Protein AF-A0AA43HUQ0-F1 (afdb_monomer_lite)

Radius of gyration: 43.75 Å; chains: 1; bounding box: 98×31×136 Å

Secondary structure (DSSP, 8-state):
---TTHHHHHHHHHHHHHHHHHHHHHHHHHHHHHHHHHHHHHHHHHHHHHHHHHHHHHHHHHHHHHHHHHHHHHTTTTSTTHHHHHHHHHHHHHHHHHHHHTS-HHHHHHHHHHHHHHHHHHHHHHHHHHHHHHHHHHHHHHHHHHHHHHHHHHHHHHTT-----

Structure (mmCIF, N/CA/C/O backbone):
data_AF-A0AA43HUQ0-F1
#
_entry.id   AF-A0AA43HUQ0-F1
#
loop_
_atom_site.group_PDB
_atom_site.id
_atom_site.type_symbol
_atom_site.label_atom_id
_atom_site.label_alt_id
_atom_site.label_comp_id
_atom_site.label_asym_id
_atom_site.label_entity_id
_atom_site.label_seq_id
_atom_site.pdbx_PDB_ins_code
_atom_site.Cartn_x
_atom_site.Cartn_y
_atom_site.Cartn_z
_atom_site.occupancy
_atom_site.B_iso_or_equiv
_atom_site.auth_seq_id
_atom_site.auth_comp_id
_atom_site.auth_asym_id
_atom_site.auth_atom_id
_atom_site.pdbx_PDB_model_num
ATOM 1 N N . MET A 1 1 ? 55.412 10.061 -69.210 1.00 48.09 1 MET A N 1
ATOM 2 C CA . MET A 1 1 ? 55.233 8.646 -69.610 1.00 48.09 1 MET A CA 1
ATOM 3 C C . MET A 1 1 ? 54.143 8.034 -68.733 1.00 48.09 1 MET A C 1
ATOM 5 O O . MET A 1 1 ? 54.270 8.122 -67.521 1.00 48.09 1 MET A O 1
ATOM 9 N N . ARG A 1 2 ? 53.044 7.499 -69.293 1.00 51.91 2 ARG A N 1
ATOM 10 C CA . ARG A 1 2 ? 52.015 6.789 -68.500 1.00 51.91 2 ARG A CA 1
ATOM 11 C C . ARG A 1 2 ? 52.377 5.306 -68.422 1.00 51.91 2 ARG A C 1
ATOM 13 O O . ARG A 1 2 ? 52.736 4.717 -69.437 1.00 51.91 2 ARG A O 1
ATOM 20 N N . ALA A 1 3 ? 52.294 4.721 -67.230 1.00 64.31 3 ALA A N 1
ATOM 21 C CA . ALA A 1 3 ? 52.594 3.309 -67.015 1.00 64.31 3 ALA A CA 1
ATOM 22 C C . ALA A 1 3 ? 51.678 2.418 -67.873 1.00 64.31 3 ALA A C 1
ATOM 24 O O . ALA A 1 3 ? 50.465 2.634 -67.931 1.00 64.31 3 ALA A O 1
ATOM 25 N N . LYS A 1 4 ? 52.254 1.391 -68.512 1.00 64.81 4 LYS A N 1
ATOM 26 C CA . LYS A 1 4 ? 51.551 0.469 -69.425 1.00 64.81 4 LYS A CA 1
ATOM 27 C C . LYS A 1 4 ? 50.370 -0.248 -68.752 1.00 64.81 4 LYS A C 1
ATOM 29 O O . LYS A 1 4 ? 49.426 -0.628 -69.433 1.00 64.81 4 LYS A O 1
ATOM 34 N N . ASN A 1 5 ? 50.397 -0.347 -67.418 1.00 71.12 5 ASN A N 1
ATOM 35 C CA . ASN A 1 5 ? 49.377 -1.016 -66.616 1.00 71.12 5 ASN A CA 1
ATOM 36 C C . ASN A 1 5 ? 48.390 -0.079 -65.889 1.00 71.12 5 ASN A C 1
ATOM 38 O O . ASN A 1 5 ? 47.710 -0.483 -64.947 1.00 71.12 5 ASN A O 1
ATOM 42 N N . HIS A 1 6 ? 48.282 1.191 -66.310 1.00 75.06 6 HIS A N 1
ATOM 43 C CA . HIS A 1 6 ? 47.430 2.165 -65.614 1.00 75.06 6 HIS A CA 1
ATOM 44 C C . HIS A 1 6 ? 45.953 1.741 -65.554 1.00 75.06 6 HIS A C 1
ATOM 46 O O . HIS A 1 6 ? 45.262 2.117 -64.613 1.00 75.06 6 HIS A O 1
ATOM 52 N N . LYS A 1 7 ? 45.454 0.998 -66.558 1.00 72.81 7 LYS A N 1
ATOM 53 C CA . LYS A 1 7 ? 44.040 0.597 -66.652 1.00 72.81 7 LYS A CA 1
ATOM 54 C C . LYS A 1 7 ? 43.667 -0.425 -65.578 1.00 72.81 7 LYS A C 1
ATOM 56 O O . LYS A 1 7 ? 42.606 -0.300 -64.965 1.00 72.81 7 LYS A O 1
ATOM 61 N N . GLU A 1 8 ? 44.544 -1.394 -65.319 1.00 77.31 8 GLU A N 1
ATOM 62 C CA . GLU A 1 8 ? 44.353 -2.392 -64.261 1.00 77.31 8 GLU A CA 1
ATOM 63 C C . GLU A 1 8 ? 44.413 -1.748 -62.878 1.00 77.31 8 GLU A C 1
ATOM 65 O O . GLU A 1 8 ? 43.538 -1.993 -62.048 1.00 77.31 8 GLU A O 1
ATOM 70 N N . ILE A 1 9 ? 45.367 -0.833 -62.675 1.00 79.25 9 ILE A N 1
ATOM 71 C CA . ILE A 1 9 ? 45.512 -0.070 -61.431 1.00 79.25 9 ILE A CA 1
ATOM 72 C C . ILE A 1 9 ? 44.247 0.759 -61.159 1.00 79.25 9 ILE A C 1
ATOM 74 O O . ILE A 1 9 ? 43.661 0.657 -60.083 1.00 79.25 9 ILE A O 1
ATOM 78 N N . THR A 1 10 ? 43.746 1.513 -62.146 1.00 77.06 10 THR A N 1
ATOM 79 C CA . THR A 1 10 ? 42.509 2.300 -61.982 1.00 77.06 10 THR A CA 1
ATOM 80 C C . THR A 1 10 ? 41.276 1.435 -61.717 1.00 77.06 10 THR A C 1
ATOM 82 O O . THR A 1 10 ? 40.401 1.840 -60.955 1.00 77.06 10 THR A O 1
ATOM 85 N N . LYS A 1 11 ? 41.208 0.226 -62.293 1.00 83.31 11 LYS A N 1
ATOM 86 C CA . LYS A 1 11 ? 40.114 -0.729 -62.053 1.00 83.31 11 LYS A CA 1
ATOM 87 C C . LYS A 1 11 ? 40.180 -1.320 -60.640 1.00 83.31 11 LYS A C 1
ATOM 89 O O . LYS A 1 11 ? 39.138 -1.508 -60.016 1.00 83.31 11 LYS A O 1
ATOM 94 N N . GLY A 1 12 ? 41.385 -1.580 -60.130 1.00 85.19 12 GLY A N 1
ATOM 95 C CA . GLY A 1 12 ? 41.623 -2.003 -58.748 1.00 85.19 12 GLY A CA 1
ATOM 96 C C . GLY A 1 12 ? 41.196 -0.940 -57.735 1.00 85.19 12 GLY A C 1
ATOM 97 O O . GLY A 1 12 ? 40.422 -1.244 -56.830 1.00 85.19 12 GLY A O 1
ATOM 98 N N . TYR A 1 13 ? 41.600 0.319 -57.944 1.00 85.62 13 TYR A N 1
ATOM 99 C CA . TYR A 1 13 ? 41.171 1.441 -57.100 1.00 85.62 13 TYR A CA 1
ATOM 100 C C . TYR A 1 13 ? 39.653 1.652 -57.119 1.00 85.62 13 TYR A C 1
ATOM 102 O O . TYR A 1 13 ? 39.069 1.912 -56.071 1.00 85.62 13 TYR A O 1
ATOM 110 N N . TRP A 1 14 ? 38.994 1.479 -58.269 1.00 84.44 14 TRP A N 1
ATOM 111 C CA . TRP A 1 14 ? 37.531 1.563 -58.359 1.00 84.44 14 TRP A CA 1
ATOM 112 C C . TRP A 1 14 ? 36.821 0.467 -57.559 1.00 84.44 14 TRP A C 1
ATOM 114 O O . TRP A 1 14 ? 35.864 0.753 -56.843 1.00 84.44 14 TRP A O 1
ATOM 124 N N . LYS A 1 15 ? 37.308 -0.778 -57.631 1.00 87.31 15 LYS A N 1
ATOM 125 C CA . LYS A 1 15 ? 36.772 -1.880 -56.818 1.00 87.31 15 LYS A CA 1
ATOM 126 C C . LYS A 1 15 ? 36.990 -1.634 -55.326 1.00 87.31 15 LYS A C 1
ATOM 128 O O . LYS A 1 15 ? 36.054 -1.777 -54.550 1.00 87.31 15 LYS A O 1
ATOM 133 N N . PHE A 1 16 ? 38.198 -1.226 -54.936 1.00 89.56 16 PHE A N 1
ATOM 134 C CA . PHE A 1 16 ? 38.529 -0.913 -53.545 1.00 89.56 16 PHE A CA 1
ATOM 135 C C . PHE A 1 16 ? 37.670 0.232 -52.992 1.00 89.56 16 PHE A C 1
ATOM 137 O O . PHE A 1 16 ? 37.095 0.098 -51.916 1.00 89.56 16 PHE A O 1
ATOM 144 N N . SER A 1 17 ? 37.510 1.314 -53.759 1.00 91.69 17 SER A N 1
ATOM 145 C CA . SER A 1 17 ? 36.638 2.439 -53.405 1.00 91.69 17 SER A CA 1
ATOM 146 C C . SER A 1 17 ? 35.181 1.995 -53.231 1.00 91.69 17 SER A C 1
ATOM 148 O O . SER A 1 17 ? 34.544 2.342 -52.240 1.00 91.69 17 SER A O 1
ATOM 150 N N . GLY A 1 18 ? 34.675 1.138 -54.127 1.00 92.19 18 GLY A N 1
ATOM 151 C CA . GLY A 1 18 ? 33.335 0.556 -54.005 1.00 92.19 18 GLY A CA 1
ATOM 152 C C . GLY A 1 18 ? 33.144 -0.266 -52.725 1.00 92.19 18 GLY A C 1
ATOM 153 O O . GLY A 1 18 ? 32.148 -0.083 -52.027 1.00 92.19 18 GLY A O 1
ATOM 154 N N . TYR A 1 19 ? 34.112 -1.120 -52.372 1.00 93.19 19 TYR A N 1
ATOM 155 C CA . TYR A 1 19 ? 34.067 -1.881 -51.116 1.00 93.19 19 TYR A CA 1
ATOM 156 C C . TYR A 1 19 ? 34.154 -0.979 -49.880 1.00 93.19 19 TYR A C 1
ATOM 158 O O . TYR A 1 19 ? 33.467 -1.238 -48.893 1.00 93.19 19 TYR A O 1
ATOM 166 N N . LEU A 1 20 ? 34.950 0.092 -49.932 1.00 92.75 20 LEU A N 1
ATOM 167 C CA . LEU A 1 20 ? 35.087 1.044 -48.828 1.00 92.75 20 LEU A CA 1
ATOM 168 C C . LEU A 1 20 ? 33.776 1.810 -48.599 1.00 92.75 20 LEU A C 1
ATOM 170 O O . LEU A 1 20 ? 33.308 1.887 -47.466 1.00 92.75 20 LEU A O 1
ATOM 174 N N . ILE A 1 21 ? 33.132 2.285 -49.669 1.00 93.81 21 ILE A N 1
ATOM 175 C CA . ILE A 1 21 ? 31.818 2.943 -49.597 1.00 93.81 21 ILE A CA 1
ATOM 176 C C . ILE A 1 21 ? 30.758 1.980 -49.050 1.00 93.81 21 ILE A C 1
ATOM 178 O O . ILE A 1 21 ? 30.006 2.352 -48.152 1.00 93.81 21 ILE A O 1
ATOM 182 N N . ALA A 1 22 ? 30.721 0.738 -49.540 1.00 93.44 22 ALA A N 1
ATOM 183 C CA . ALA A 1 22 ? 29.780 -0.270 -49.054 1.00 93.44 22 ALA A CA 1
ATOM 184 C C . ALA A 1 22 ? 29.986 -0.582 -47.561 1.00 93.44 22 ALA A C 1
ATOM 186 O O . ALA A 1 22 ? 29.012 -0.700 -46.821 1.00 93.44 22 ALA A O 1
ATOM 187 N N . CYS A 1 23 ? 31.240 -0.657 -47.106 1.00 94.06 23 CYS A N 1
ATOM 188 C CA . CYS A 1 23 ? 31.582 -0.880 -45.702 1.00 94.06 23 CYS A CA 1
ATOM 189 C C . CYS A 1 23 ? 31.121 0.283 -44.810 1.00 94.06 23 CYS A C 1
ATOM 191 O O . CYS A 1 23 ? 30.471 0.059 -43.789 1.00 94.06 23 CYS A O 1
ATOM 193 N N . VAL A 1 24 ? 31.377 1.529 -45.226 1.00 95.56 24 VAL A N 1
ATOM 194 C CA . VAL A 1 24 ? 30.916 2.724 -44.499 1.00 95.56 24 VAL A CA 1
ATOM 195 C C . VAL A 1 24 ? 29.390 2.760 -44.430 1.00 95.56 24 VAL A C 1
ATOM 197 O O . VAL A 1 24 ? 28.828 2.990 -43.361 1.00 95.56 24 VAL A O 1
ATOM 200 N N . PHE A 1 25 ? 28.708 2.478 -45.541 1.00 95.88 25 PHE A N 1
ATOM 201 C CA . PHE A 1 25 ? 27.248 2.481 -45.586 1.00 95.88 25 PHE A CA 1
ATOM 202 C C . PHE A 1 25 ? 26.644 1.391 -44.691 1.00 95.88 25 PHE A C 1
ATOM 204 O O . PHE A 1 25 ? 25.696 1.654 -43.954 1.00 95.88 25 PHE A O 1
ATOM 211 N N . ALA A 1 26 ? 27.231 0.190 -44.689 1.00 95.31 26 ALA A N 1
ATOM 212 C CA . ALA A 1 26 ? 26.832 -0.887 -43.790 1.00 95.31 26 ALA A CA 1
ATOM 213 C C . ALA A 1 26 ? 27.031 -0.502 -42.314 1.00 95.31 26 ALA A C 1
ATOM 215 O O . ALA A 1 26 ? 26.130 -0.716 -41.505 1.00 95.31 26 ALA A O 1
ATOM 216 N N . GLY A 1 27 ? 28.161 0.124 -41.968 1.00 96.00 27 GLY A N 1
ATOM 217 C CA . GLY A 1 27 ? 28.425 0.606 -40.610 1.00 96.00 27 GLY A CA 1
ATOM 218 C C . GLY A 1 27 ? 27.403 1.645 -40.138 1.00 96.00 27 GLY A C 1
ATOM 219 O O . GLY A 1 27 ? 26.858 1.519 -39.041 1.00 96.00 27 GLY A O 1
ATOM 220 N N . VAL A 1 28 ? 27.081 2.627 -40.987 1.00 96.31 28 VAL A N 1
ATOM 221 C CA . VAL A 1 28 ? 26.065 3.651 -40.683 1.00 96.31 28 VAL A CA 1
ATOM 222 C C . VAL A 1 28 ? 24.676 3.030 -40.535 1.00 96.31 28 VAL A C 1
ATOM 224 O O . VAL A 1 28 ? 23.959 3.384 -39.603 1.00 96.31 28 VAL A O 1
ATOM 227 N N . LEU A 1 29 ? 24.303 2.078 -41.397 1.00 95.69 29 LEU A N 1
ATOM 228 C CA . LEU A 1 29 ? 23.019 1.375 -41.297 1.00 95.69 29 LEU A CA 1
ATOM 229 C C . LEU A 1 29 ? 22.899 0.571 -40.000 1.00 95.69 29 LEU A C 1
ATOM 231 O O . LEU A 1 29 ? 21.868 0.649 -39.336 1.00 95.69 29 LEU A O 1
ATOM 235 N N . ILE A 1 30 ? 23.941 -0.171 -39.616 1.00 95.50 30 ILE A N 1
ATOM 236 C CA . ILE A 1 30 ? 23.945 -0.947 -38.367 1.00 95.50 30 ILE A CA 1
ATOM 237 C C . ILE A 1 30 ? 23.807 -0.011 -37.164 1.00 95.50 30 ILE A C 1
ATOM 239 O O . ILE A 1 30 ? 22.970 -0.254 -36.295 1.00 95.50 30 ILE A O 1
ATOM 243 N N . TYR A 1 31 ? 24.576 1.081 -37.135 1.00 96.00 31 TYR A N 1
ATOM 244 C CA . TYR A 1 31 ? 24.495 2.070 -36.061 1.00 96.00 31 TYR A CA 1
ATOM 245 C C . TYR A 1 31 ? 23.115 2.737 -35.996 1.00 96.00 31 TYR A C 1
ATOM 247 O O . TYR A 1 31 ? 22.534 2.867 -34.921 1.00 96.00 31 TYR A O 1
ATOM 255 N N . PHE A 1 32 ? 22.547 3.102 -37.145 1.00 95.56 32 PHE A N 1
ATOM 256 C CA . PHE A 1 32 ? 21.209 3.680 -37.224 1.00 95.56 32 PHE A CA 1
ATOM 257 C C . PHE A 1 32 ? 20.133 2.716 -36.704 1.00 95.56 32 PHE A C 1
ATOM 259 O O . PHE A 1 32 ? 19.287 3.108 -35.898 1.00 95.56 32 PHE A O 1
ATOM 266 N N . CYS A 1 33 ? 20.186 1.447 -37.117 1.00 94.38 33 CYS A N 1
ATOM 267 C CA . CYS A 1 33 ? 19.288 0.410 -36.614 1.00 94.38 33 CYS A CA 1
ATOM 268 C C . CYS A 1 33 ? 19.430 0.231 -35.098 1.00 94.38 33 CYS A C 1
ATOM 270 O O . CYS A 1 33 ? 18.418 0.145 -34.407 1.00 94.38 33 CYS A O 1
ATOM 272 N N . TYR A 1 34 ? 20.660 0.234 -34.576 1.00 96.12 34 TYR A N 1
ATOM 273 C CA . TYR A 1 34 ? 20.920 0.140 -33.140 1.00 96.12 34 TYR A CA 1
ATOM 274 C C . TYR A 1 34 ? 20.290 1.302 -32.362 1.00 96.12 34 TYR A C 1
ATOM 276 O O . TYR A 1 34 ? 19.542 1.061 -31.418 1.00 96.12 34 TYR A O 1
ATOM 284 N N . ILE A 1 35 ? 20.523 2.552 -32.784 1.00 94.81 35 ILE A N 1
ATOM 285 C CA . ILE A 1 35 ? 19.954 3.734 -32.115 1.00 94.81 35 ILE A CA 1
ATOM 286 C C . ILE A 1 35 ? 18.425 3.704 -32.151 1.00 94.81 35 ILE A C 1
ATOM 288 O O . ILE A 1 35 ? 17.778 3.963 -31.138 1.00 94.81 35 ILE A O 1
ATOM 292 N N . ARG A 1 36 ? 17.831 3.336 -33.292 1.00 94.50 36 ARG A N 1
ATOM 293 C CA . ARG A 1 36 ? 16.372 3.246 -33.411 1.00 94.50 36 ARG A CA 1
ATOM 294 C C . ARG A 1 36 ? 15.786 2.198 -32.463 1.00 94.50 36 ARG A C 1
ATOM 296 O O . ARG A 1 36 ? 14.798 2.487 -31.795 1.00 94.50 36 ARG A O 1
ATOM 303 N N . THR A 1 37 ? 16.376 1.006 -32.409 1.00 94.25 37 THR A N 1
ATOM 304 C CA . THR A 1 37 ? 15.931 -0.061 -31.500 1.00 94.25 37 THR A CA 1
ATOM 305 C C . THR A 1 37 ? 16.110 0.351 -30.043 1.00 94.25 37 THR A C 1
ATOM 307 O O . THR A 1 37 ? 15.174 0.222 -29.261 1.00 94.25 37 THR A O 1
ATOM 310 N N . SER A 1 38 ? 17.265 0.926 -29.696 1.00 94.25 38 SER A N 1
ATOM 311 C CA . SER A 1 38 ? 17.555 1.390 -28.338 1.00 94.25 38 SER A CA 1
ATOM 312 C C . SER A 1 38 ? 16.551 2.438 -27.864 1.00 94.25 38 SER A C 1
ATOM 314 O O . SER A 1 38 ? 16.124 2.377 -26.718 1.00 94.25 38 SER A O 1
ATOM 316 N N . ASN A 1 39 ? 16.144 3.378 -28.722 1.00 94.19 39 ASN A N 1
ATOM 317 C CA . ASN A 1 39 ? 15.160 4.394 -28.344 1.00 94.19 39 ASN A CA 1
ATOM 318 C C . ASN A 1 39 ? 13.795 3.766 -28.023 1.00 94.19 39 ASN A C 1
ATOM 320 O O . ASN A 1 39 ? 13.208 4.087 -26.999 1.00 94.19 39 ASN A O 1
ATOM 324 N N . ILE A 1 40 ? 13.333 2.813 -28.839 1.00 94.00 40 ILE A N 1
ATOM 325 C CA . ILE A 1 40 ? 12.056 2.114 -28.606 1.00 94.00 40 ILE A CA 1
ATOM 326 C C . ILE A 1 40 ? 12.098 1.303 -27.304 1.00 94.00 40 ILE A C 1
ATOM 328 O O . ILE A 1 40 ? 11.116 1.256 -26.563 1.00 94.00 40 ILE A O 1
ATOM 332 N N . GLU A 1 41 ? 13.221 0.642 -27.018 1.00 93.81 41 GLU A N 1
ATOM 333 C CA . GLU A 1 41 ? 13.394 -0.100 -25.767 1.00 93.81 41 GLU A CA 1
ATOM 334 C C . GLU A 1 41 ? 13.400 0.829 -24.551 1.00 93.81 41 GLU A C 1
ATOM 336 O O . GLU A 1 41 ? 12.730 0.530 -23.563 1.00 93.81 41 GLU A O 1
ATOM 341 N N . VAL A 1 42 ? 14.099 1.966 -24.634 1.00 94.75 42 VAL A N 1
ATOM 342 C CA . VAL A 1 42 ? 14.121 2.977 -23.569 1.00 94.75 42 VAL A CA 1
ATOM 343 C C . VAL A 1 42 ? 12.724 3.542 -23.330 1.00 94.75 42 VAL A C 1
ATOM 345 O O . VAL A 1 42 ? 12.286 3.553 -22.183 1.00 94.75 42 VAL A O 1
ATOM 348 N N . ASP A 1 43 ? 11.994 3.919 -24.381 1.00 93.75 43 ASP A N 1
ATOM 349 C CA . ASP A 1 43 ? 10.623 4.431 -24.259 1.00 93.75 43 ASP A CA 1
ATOM 350 C C . ASP A 1 43 ? 9.713 3.413 -23.555 1.00 93.75 43 ASP A C 1
ATOM 352 O O . ASP A 1 43 ? 8.971 3.753 -22.632 1.00 93.75 43 ASP A O 1
ATOM 356 N N . ARG A 1 44 ? 9.839 2.128 -23.908 1.00 93.75 44 ARG A N 1
ATOM 357 C CA . ARG A 1 44 ? 9.078 1.044 -23.272 1.00 93.75 44 ARG A CA 1
ATOM 358 C C . ARG A 1 44 ? 9.467 0.816 -21.808 1.00 93.75 44 ARG A C 1
ATOM 360 O O . ARG A 1 44 ? 8.618 0.451 -20.993 1.00 93.75 44 ARG A O 1
ATOM 367 N N . ILE A 1 45 ? 10.745 0.980 -21.465 1.00 93.62 45 ILE A N 1
ATOM 368 C CA . ILE A 1 45 ? 11.217 0.902 -20.075 1.00 93.62 45 ILE A CA 1
ATOM 369 C C . ILE A 1 45 ? 10.652 2.069 -19.267 1.00 93.62 45 ILE A C 1
ATOM 371 O O . ILE A 1 45 ? 10.194 1.848 -18.146 1.00 93.62 45 ILE A O 1
ATOM 375 N N . VAL A 1 46 ? 10.652 3.282 -19.824 1.00 94.56 46 VAL A N 1
ATOM 376 C 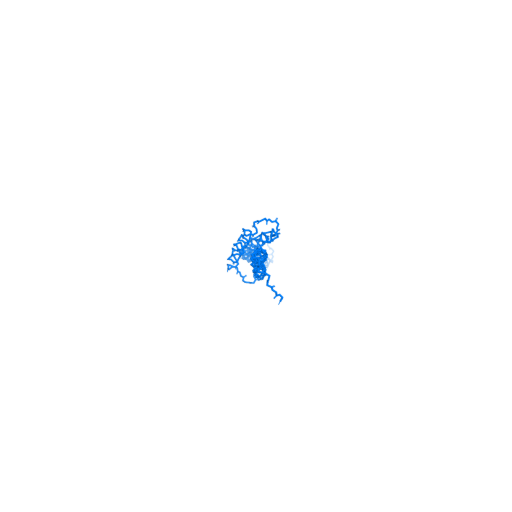CA . VAL A 1 46 ? 10.100 4.477 -19.173 1.00 94.56 46 VAL A CA 1
ATOM 377 C C . VAL A 1 46 ? 8.608 4.297 -18.907 1.00 94.56 46 VAL A C 1
ATOM 379 O O . VAL A 1 46 ? 8.191 4.422 -17.759 1.00 94.56 46 VAL A O 1
ATOM 382 N N . GLU A 1 47 ? 7.829 3.885 -19.909 1.00 93.56 47 GLU A N 1
ATOM 383 C CA . GLU A 1 47 ? 6.389 3.628 -19.763 1.00 93.56 47 GLU A CA 1
ATOM 384 C C . GLU A 1 47 ? 6.102 2.610 -18.647 1.00 93.56 47 GLU A C 1
ATOM 386 O O . GLU A 1 47 ? 5.303 2.854 -17.740 1.00 93.56 47 GLU A O 1
ATOM 391 N N . LYS A 1 48 ? 6.829 1.488 -18.641 1.00 93.50 48 LYS A N 1
ATOM 392 C CA . LYS A 1 48 ? 6.677 0.464 -17.601 1.00 93.50 48 LYS A CA 1
ATOM 393 C C . LYS A 1 48 ? 7.120 0.954 -16.219 1.00 93.50 48 LYS A C 1
ATOM 395 O O . LYS A 1 48 ? 6.574 0.514 -15.207 1.00 93.50 48 LYS A O 1
ATOM 400 N N . THR A 1 49 ? 8.110 1.842 -16.166 1.00 93.06 49 THR A N 1
ATOM 401 C CA . THR A 1 49 ? 8.574 2.462 -14.918 1.00 93.06 49 THR A CA 1
ATOM 402 C C . THR A 1 49 ? 7.508 3.396 -14.355 1.00 93.06 49 THR A C 1
ATOM 404 O O . THR A 1 49 ? 7.268 3.361 -13.154 1.00 93.06 49 THR A O 1
ATOM 407 N N . GLU A 1 50 ? 6.807 4.160 -15.195 1.00 92.94 50 GLU A N 1
ATOM 408 C CA . GLU A 1 50 ? 5.699 5.015 -14.751 1.00 92.94 50 GLU A CA 1
ATOM 409 C C . GLU A 1 50 ? 4.522 4.210 -14.186 1.00 92.94 50 GLU A C 1
ATOM 411 O O . GLU A 1 50 ? 3.943 4.583 -13.163 1.00 92.94 50 GLU A O 1
ATOM 416 N N . GLU A 1 51 ? 4.150 3.100 -14.828 1.00 89.06 51 GLU A N 1
ATOM 417 C CA . GLU A 1 51 ? 3.117 2.200 -14.298 1.00 89.06 51 GLU A CA 1
ATOM 418 C C . GLU A 1 51 ? 3.528 1.601 -12.951 1.00 89.06 51 GLU A C 1
ATOM 420 O O . GLU A 1 51 ? 2.734 1.576 -12.006 1.00 89.06 51 GLU A O 1
ATOM 425 N N . TYR A 1 52 ? 4.780 1.148 -12.855 1.00 89.19 52 TYR A N 1
ATOM 426 C CA . TYR A 1 52 ? 5.338 0.614 -11.620 1.00 89.19 52 TYR A CA 1
ATOM 427 C C . TYR A 1 52 ? 5.336 1.662 -10.502 1.00 89.19 52 TYR A C 1
ATOM 429 O O . TYR A 1 52 ? 4.885 1.366 -9.396 1.00 89.19 52 TYR A O 1
ATOM 437 N N . ASP A 1 53 ? 5.772 2.888 -10.789 1.00 93.12 53 ASP A N 1
ATOM 438 C CA . ASP A 1 53 ? 5.853 3.967 -9.804 1.00 93.12 53 ASP A CA 1
ATOM 439 C C . ASP A 1 53 ? 4.464 4.346 -9.269 1.00 93.12 53 ASP A C 1
ATOM 441 O O . ASP A 1 53 ? 4.264 4.465 -8.059 1.00 93.12 53 ASP A O 1
ATOM 445 N N . LYS A 1 54 ? 3.445 4.393 -10.140 1.00 90.19 54 LYS A N 1
ATOM 446 C CA . LYS A 1 54 ? 2.045 4.600 -9.724 1.00 90.19 54 LYS A CA 1
ATOM 447 C C . LYS A 1 54 ? 1.566 3.535 -8.734 1.00 90.19 54 LYS A C 1
ATOM 449 O O . LYS A 1 54 ? 0.895 3.866 -7.755 1.00 90.19 54 LYS A O 1
ATOM 454 N N . ILE A 1 55 ? 1.878 2.261 -8.979 1.00 88.62 55 ILE A N 1
ATOM 455 C CA . ILE A 1 55 ? 1.507 1.161 -8.073 1.00 88.62 55 ILE A CA 1
ATOM 456 C C . ILE A 1 55 ? 2.305 1.256 -6.770 1.00 88.62 55 ILE A C 1
ATOM 458 O O . ILE A 1 55 ? 1.740 1.103 -5.686 1.00 88.62 55 ILE A O 1
ATOM 462 N N . TYR A 1 56 ? 3.597 1.551 -6.866 1.00 90.06 56 TYR A N 1
ATOM 463 C CA . TYR A 1 56 ? 4.502 1.653 -5.730 1.00 90.06 56 TYR A CA 1
ATOM 464 C C . TYR A 1 56 ? 4.104 2.780 -4.766 1.00 90.06 56 TYR A C 1
ATOM 466 O O . TYR A 1 56 ? 4.001 2.554 -3.559 1.00 90.06 56 TYR A O 1
ATOM 474 N N . VAL A 1 57 ? 3.767 3.963 -5.285 1.00 91.88 57 VAL A N 1
ATOM 475 C CA . VAL A 1 57 ? 3.263 5.086 -4.478 1.00 91.88 57 VAL A CA 1
ATOM 476 C C . VAL A 1 57 ? 1.971 4.709 -3.747 1.00 91.88 57 VAL A C 1
ATOM 478 O O . VAL A 1 57 ? 1.839 4.990 -2.554 1.00 91.88 57 VAL A O 1
ATOM 481 N N . LYS A 1 58 ? 1.038 4.012 -4.415 1.00 90.00 58 LYS A N 1
ATOM 482 C CA . LYS A 1 58 ? -0.186 3.506 -3.765 1.00 90.00 58 LYS A CA 1
ATOM 483 C C . LYS A 1 58 ? 0.127 2.512 -2.644 1.00 90.00 58 LYS A C 1
ATOM 485 O O . LYS A 1 58 ? -0.507 2.569 -1.593 1.00 90.00 58 LYS A O 1
ATOM 490 N N . GLN A 1 59 ? 1.098 1.620 -2.842 1.00 88.94 59 GLN A N 1
ATOM 491 C CA . GLN A 1 59 ? 1.519 0.661 -1.815 1.00 88.94 59 GLN A CA 1
ATOM 492 C C . GLN A 1 59 ? 2.165 1.349 -0.605 1.00 88.94 59 GLN A C 1
ATOM 494 O O . GLN A 1 59 ? 1.874 0.966 0.528 1.00 88.94 59 GLN A O 1
ATOM 499 N N . ILE A 1 60 ? 2.986 2.381 -0.819 1.00 91.62 60 ILE A N 1
ATOM 500 C CA . ILE A 1 60 ? 3.559 3.181 0.274 1.00 91.62 60 ILE A CA 1
ATOM 501 C C . ILE A 1 60 ? 2.455 3.878 1.072 1.00 91.62 60 ILE A C 1
ATOM 503 O O . ILE A 1 60 ? 2.462 3.814 2.302 1.00 91.62 60 ILE A O 1
ATOM 507 N N . ASP A 1 61 ? 1.499 4.527 0.402 1.00 92.19 61 ASP A N 1
ATOM 508 C CA . ASP A 1 61 ? 0.395 5.201 1.097 1.00 92.19 61 ASP A CA 1
ATOM 509 C C . ASP A 1 61 ? -0.457 4.199 1.895 1.00 92.19 61 ASP A C 1
ATOM 511 O O . ASP A 1 61 ? -0.779 4.438 3.061 1.00 92.19 61 ASP A O 1
ATOM 515 N N . LEU A 1 62 ? -0.723 3.018 1.325 1.00 91.81 62 LEU A N 1
ATOM 516 C CA . LEU A 1 62 ? -1.406 1.928 2.019 1.00 91.81 62 LEU A CA 1
ATOM 517 C C . LEU A 1 62 ? -0.640 1.474 3.274 1.00 91.81 62 LEU A C 1
ATOM 519 O O . LEU A 1 62 ? -1.234 1.345 4.348 1.00 91.81 62 LEU A O 1
ATOM 523 N N . ALA A 1 63 ? 0.675 1.272 3.163 1.00 91.44 63 ALA A N 1
ATOM 524 C CA . ALA A 1 63 ? 1.524 0.880 4.284 1.00 91.44 63 ALA A CA 1
ATOM 525 C C . ALA A 1 63 ? 1.524 1.938 5.401 1.00 91.44 63 ALA A C 1
ATOM 527 O O . ALA A 1 63 ? 1.336 1.592 6.567 1.00 91.44 63 ALA A O 1
ATOM 528 N N . ASN A 1 64 ? 1.639 3.221 5.050 1.00 93.56 64 ASN A N 1
ATOM 529 C CA . ASN A 1 64 ? 1.592 4.331 6.006 1.00 93.56 64 ASN A CA 1
ATOM 530 C C . ASN A 1 64 ? 0.246 4.402 6.740 1.00 93.56 64 ASN A C 1
ATOM 532 O O . ASN A 1 64 ? 0.194 4.608 7.955 1.00 93.56 64 ASN A O 1
ATOM 536 N N . ARG A 1 65 ? -0.867 4.200 6.024 1.00 91.75 65 ARG A N 1
ATOM 537 C CA . ARG A 1 65 ? -2.203 4.172 6.638 1.00 91.75 65 ARG A CA 1
ATOM 538 C C . ARG A 1 65 ? -2.353 3.004 7.604 1.00 91.75 65 ARG A C 1
ATOM 540 O O . ARG A 1 65 ? -2.918 3.188 8.682 1.00 91.75 65 ARG A O 1
ATOM 547 N N . ILE A 1 66 ? -1.835 1.834 7.251 1.00 91.19 66 ILE A N 1
ATOM 548 C CA . ILE A 1 66 ? -1.867 0.647 8.110 1.00 91.19 66 ILE A CA 1
ATOM 549 C C . ILE A 1 66 ? -0.981 0.823 9.344 1.00 91.19 66 ILE A C 1
ATOM 551 O O . ILE A 1 66 ? -1.420 0.474 10.438 1.00 91.19 66 ILE A O 1
ATOM 555 N N . ASP A 1 67 ? 0.205 1.415 9.207 1.00 91.50 67 ASP A N 1
ATOM 556 C CA . ASP A 1 67 ? 1.046 1.748 10.361 1.00 91.50 67 ASP A CA 1
ATOM 557 C C . ASP A 1 67 ? 0.317 2.724 11.295 1.00 91.50 67 ASP A C 1
ATOM 559 O O . ASP A 1 67 ? 0.193 2.474 12.493 1.00 91.50 67 ASP A O 1
ATOM 563 N N . SER A 1 68 ? -0.315 3.764 10.738 1.00 90.81 68 SER A N 1
ATOM 564 C CA . SER A 1 68 ? -1.131 4.687 11.534 1.00 90.81 68 SER A CA 1
ATOM 565 C C . SER A 1 68 ? -2.270 3.967 12.268 1.00 90.81 68 SER A C 1
ATOM 567 O O . SER A 1 68 ? -2.504 4.224 13.450 1.00 90.81 68 SER A O 1
ATOM 569 N N . LEU A 1 69 ? -2.952 3.024 11.605 1.00 91.75 69 LEU A N 1
ATOM 570 C CA . LEU A 1 69 ? -4.005 2.204 12.203 1.00 91.75 69 LEU A CA 1
ATOM 571 C C . LEU A 1 69 ? -3.453 1.371 13.363 1.00 91.75 69 LEU A C 1
ATOM 573 O O . LEU A 1 69 ? -4.067 1.337 14.429 1.00 91.75 69 LEU A O 1
ATOM 577 N N . TYR A 1 70 ? -2.288 0.753 13.177 1.00 89.38 70 TYR A N 1
ATOM 578 C CA . TYR A 1 70 ? -1.609 -0.013 14.214 1.00 89.38 70 TYR A CA 1
ATOM 579 C C . TYR A 1 70 ? -1.279 0.857 15.434 1.00 89.38 70 TYR A C 1
ATOM 581 O O . TYR A 1 70 ? -1.606 0.479 16.563 1.00 89.38 70 TYR A O 1
ATOM 589 N N . GLN A 1 71 ? -0.755 2.067 15.226 1.00 89.12 71 GLN A N 1
ATOM 590 C CA . GLN A 1 71 ? -0.507 3.015 16.318 1.00 89.12 71 GLN A CA 1
ATOM 591 C C . GLN A 1 71 ? -1.789 3.336 17.101 1.00 89.12 71 GLN A C 1
ATOM 593 O O . GLN A 1 71 ? -1.786 3.300 18.332 1.00 89.12 71 GLN A O 1
ATOM 598 N N . TYR A 1 72 ? -2.917 3.565 16.418 1.00 87.88 72 TYR A N 1
ATOM 599 C CA . TYR A 1 72 ? -4.200 3.760 17.102 1.00 87.88 72 TYR A CA 1
ATOM 600 C C . TYR A 1 72 ? -4.648 2.520 17.880 1.00 87.88 72 TYR A C 1
ATOM 602 O O . TYR A 1 72 ? -5.189 2.658 18.976 1.00 87.88 72 TYR A O 1
ATOM 610 N N . THR A 1 73 ? -4.412 1.311 17.359 1.00 86.50 73 THR A N 1
ATOM 611 C CA . THR A 1 73 ? -4.737 0.084 18.101 1.00 86.50 73 THR A CA 1
ATOM 612 C C . THR A 1 73 ? -3.873 -0.092 19.352 1.00 86.50 73 THR A C 1
ATOM 614 O O . THR A 1 73 ? -4.381 -0.538 20.378 1.00 86.50 73 THR A O 1
ATOM 617 N N . MET A 1 74 ? -2.609 0.335 19.322 1.00 86.94 74 MET A N 1
ATOM 618 C CA . MET A 1 74 ? -1.716 0.296 20.489 1.00 86.94 74 MET A CA 1
ATOM 619 C C . MET A 1 74 ? -2.137 1.275 21.593 1.00 86.94 74 MET A C 1
ATOM 621 O O . MET A 1 74 ? -1.846 1.045 22.764 1.00 86.94 74 MET A O 1
ATOM 625 N N . MET A 1 75 ? -2.866 2.342 21.253 1.00 85.19 75 MET A N 1
ATOM 626 C CA . MET A 1 75 ? -3.392 3.298 22.235 1.00 85.19 75 MET A CA 1
ATOM 627 C C . MET A 1 75 ? -4.596 2.764 23.026 1.00 85.19 75 MET A C 1
ATOM 629 O O . MET A 1 75 ? -4.996 3.388 24.016 1.00 85.19 75 MET A O 1
ATOM 633 N N . PHE A 1 76 ? -5.189 1.629 22.640 1.00 84.88 76 PHE A N 1
ATOM 634 C CA . PHE A 1 76 ? -6.307 1.061 23.391 1.00 84.88 76 PHE A CA 1
ATOM 635 C C . PHE A 1 76 ? -5.925 0.771 24.846 1.00 84.88 76 PHE A C 1
ATOM 637 O O . PHE A 1 76 ? -4.834 0.289 25.137 1.00 84.88 76 PHE A O 1
ATOM 644 N N . ASN A 1 77 ? -6.864 1.018 25.764 1.00 76.31 77 ASN A N 1
ATOM 645 C CA . ASN A 1 77 ? -6.707 0.824 27.210 1.00 76.31 77 ASN A CA 1
ATOM 646 C C . ASN A 1 77 ? -5.738 1.802 27.911 1.00 76.31 77 ASN A C 1
ATOM 648 O O . ASN A 1 77 ? -5.565 1.698 29.124 1.00 76.31 77 ASN A O 1
ATOM 652 N N . THR A 1 78 ? -5.130 2.759 27.198 1.00 79.69 78 THR A N 1
ATOM 653 C CA . THR A 1 78 ? -4.264 3.791 27.810 1.00 79.69 78 THR A CA 1
ATOM 654 C C . THR A 1 78 ? -5.013 5.086 28.147 1.00 79.69 78 THR A C 1
ATOM 656 O O . THR A 1 78 ? -4.587 5.838 29.022 1.00 79.69 78 THR A O 1
ATOM 659 N N . ASN A 1 79 ? -6.153 5.347 27.496 1.00 65.75 79 ASN A N 1
ATOM 660 C CA . ASN A 1 79 ? -6.960 6.559 27.667 1.00 65.75 79 ASN A CA 1
ATOM 661 C C . ASN A 1 79 ? -8.386 6.208 28.145 1.00 65.75 79 ASN A C 1
ATOM 663 O O . ASN A 1 79 ? -8.900 5.127 27.875 1.00 65.75 79 ASN A O 1
ATOM 667 N N . LYS A 1 80 ? -9.064 7.134 28.835 1.00 62.00 80 LYS A N 1
ATOM 668 C CA . LYS A 1 80 ? -10.462 6.976 29.280 1.00 62.00 80 LYS A CA 1
ATOM 669 C C . LYS A 1 80 ? -11.472 6.956 28.118 1.00 62.00 80 LYS A C 1
ATOM 671 O O . LYS A 1 80 ? -12.572 6.441 28.291 1.00 62.00 80 LYS A O 1
ATOM 676 N N . ASN A 1 81 ? -11.107 7.464 26.935 1.00 76.81 81 ASN A N 1
ATOM 677 C CA . ASN A 1 81 ? -11.998 7.593 25.769 1.00 76.81 81 ASN A CA 1
ATOM 678 C C . ASN A 1 81 ? -11.853 6.463 24.730 1.00 76.81 81 ASN A C 1
ATOM 680 O O . ASN A 1 81 ? -11.860 6.705 23.520 1.00 76.81 81 ASN A O 1
ATOM 684 N N . ASP A 1 82 ? -11.788 5.215 25.193 1.00 79.69 82 ASP A N 1
ATOM 685 C CA . ASP A 1 82 ? -11.672 4.018 24.345 1.00 79.69 82 ASP A CA 1
ATOM 686 C C . ASP A 1 82 ? -12.787 3.901 23.282 1.00 79.69 82 ASP A C 1
ATOM 688 O O . ASP A 1 82 ? -12.557 3.366 22.200 1.00 79.69 82 ASP A O 1
ATOM 692 N N . ILE A 1 83 ? -13.984 4.446 23.542 1.00 81.81 83 ILE A N 1
ATOM 693 C CA . ILE A 1 83 ? -15.119 4.431 22.597 1.00 81.81 83 ILE A CA 1
ATOM 694 C C . ILE A 1 83 ? -14.844 5.309 21.369 1.00 81.81 83 ILE A C 1
ATOM 696 O O . ILE A 1 83 ? -15.161 4.923 20.243 1.00 81.81 83 ILE A O 1
ATOM 700 N N . HIS A 1 84 ? -14.256 6.491 21.569 1.00 84.56 84 HIS A N 1
ATOM 701 C CA . HIS A 1 84 ? -13.906 7.378 20.460 1.00 84.56 84 HIS A CA 1
ATOM 702 C C . HIS A 1 84 ? -12.790 6.765 19.618 1.00 84.56 84 HIS A C 1
ATOM 704 O O . HIS A 1 84 ? -12.898 6.730 18.394 1.00 84.56 84 HIS A O 1
ATOM 710 N N . LEU A 1 85 ? -11.777 6.202 20.281 1.00 87.56 85 LEU A N 1
ATOM 711 C CA . LEU A 1 85 ? -10.675 5.511 19.623 1.00 87.56 85 LEU A CA 1
ATOM 712 C C . LEU A 1 85 ? -11.173 4.315 18.798 1.00 87.56 85 LEU A C 1
ATOM 714 O O . LEU A 1 85 ? -10.765 4.149 17.652 1.00 87.56 85 LEU A O 1
ATOM 718 N N . LEU A 1 86 ? -12.126 3.541 19.328 1.00 86.81 86 LEU A N 1
ATOM 719 C CA . LEU A 1 86 ? -12.739 2.415 18.620 1.00 86.81 86 LEU A CA 1
ATOM 720 C C . LEU A 1 86 ? -13.431 2.855 17.321 1.00 86.81 86 LEU A C 1
ATOM 722 O O . LEU A 1 86 ? -13.247 2.222 16.280 1.00 86.81 86 LEU A O 1
ATOM 726 N N . ARG A 1 87 ? -14.183 3.963 17.355 1.00 87.94 87 ARG A N 1
ATOM 727 C CA . ARG A 1 87 ? -14.814 4.528 16.149 1.00 87.94 87 ARG A CA 1
ATOM 728 C C . ARG A 1 87 ? -13.778 5.019 15.144 1.00 87.94 87 ARG A C 1
ATOM 730 O O . ARG A 1 87 ? -13.919 4.734 13.959 1.00 87.94 87 ARG A O 1
ATOM 737 N N . SER A 1 88 ? -12.735 5.711 15.601 1.00 89.56 88 SER A N 1
ATOM 738 C CA . SER A 1 88 ? -11.652 6.184 14.731 1.00 89.56 88 SER A CA 1
ATOM 739 C C . SER A 1 88 ? -10.917 5.030 14.047 1.00 89.56 88 SER A C 1
ATOM 741 O O . SER A 1 88 ? -10.685 5.089 12.841 1.00 89.56 88 SER A O 1
ATOM 743 N N . VAL A 1 89 ? -10.605 3.962 14.786 1.00 91.00 89 VAL A N 1
ATOM 744 C CA . VAL A 1 89 ? -9.981 2.747 14.240 1.00 91.00 89 VAL A CA 1
ATOM 745 C C . VAL A 1 89 ? -10.900 2.083 13.213 1.00 91.00 89 VAL A C 1
ATOM 747 O O . VAL A 1 89 ? -10.446 1.748 12.124 1.00 91.00 89 VAL A O 1
ATOM 750 N N . SER A 1 90 ? -12.200 1.964 13.500 1.00 90.62 90 SER A N 1
ATOM 751 C CA . SER A 1 90 ? -13.174 1.389 12.560 1.00 90.62 90 SER A CA 1
ATOM 752 C C . SER A 1 90 ? -13.339 2.222 11.277 1.00 90.62 90 SER A C 1
ATOM 754 O O . SER A 1 90 ? -13.362 1.666 10.181 1.00 90.62 90 SER A O 1
ATOM 756 N N . SER A 1 91 ? -13.375 3.555 11.385 1.00 91.75 91 SER A N 1
ATOM 757 C CA . SER A 1 91 ? -13.448 4.458 10.223 1.00 91.75 91 SER A CA 1
ATOM 758 C C . SER A 1 91 ? -12.220 4.316 9.325 1.00 91.75 91 SER A C 1
ATOM 760 O O . SER A 1 91 ? -12.344 4.094 8.124 1.00 91.75 91 SER A O 1
ATOM 762 N N . ARG A 1 92 ? -11.020 4.350 9.917 1.00 91.56 92 ARG A N 1
ATOM 763 C CA . ARG A 1 92 ? -9.756 4.184 9.182 1.00 91.56 92 ARG A CA 1
ATOM 764 C C . ARG A 1 92 ? -9.634 2.800 8.548 1.00 91.56 92 ARG A C 1
ATOM 766 O O . ARG A 1 92 ? -9.161 2.681 7.423 1.00 91.56 92 ARG A O 1
ATOM 773 N N . LYS A 1 93 ? -10.103 1.757 9.243 1.00 92.81 93 LYS A N 1
ATOM 774 C CA . LYS A 1 93 ? -10.221 0.396 8.701 1.00 92.81 93 LYS A CA 1
ATOM 775 C C . LYS A 1 93 ? -11.037 0.400 7.404 1.00 92.81 93 LYS A C 1
ATOM 777 O O . LYS A 1 93 ? -10.626 -0.206 6.421 1.00 92.81 93 LYS A O 1
ATOM 782 N N . GLN A 1 94 ? -12.178 1.090 7.403 1.00 91.88 94 GLN A N 1
ATOM 783 C CA . GLN A 1 94 ? -13.056 1.181 6.238 1.00 91.88 94 GLN A CA 1
ATOM 784 C C . GLN A 1 94 ? -12.415 1.960 5.082 1.00 91.88 94 GLN A C 1
ATOM 786 O O . GLN A 1 94 ? -12.503 1.518 3.940 1.00 91.88 94 GLN A O 1
ATOM 791 N N . GLU A 1 95 ? -11.725 3.066 5.366 1.00 92.19 95 GLU A N 1
ATOM 792 C CA . GLU A 1 95 ? -10.976 3.825 4.352 1.00 92.19 95 GLU A CA 1
ATOM 793 C C . GLU A 1 95 ? -9.901 2.964 3.679 1.00 92.19 95 GLU A C 1
ATOM 795 O O . GLU A 1 95 ? -9.802 2.923 2.454 1.00 92.19 95 GLU A O 1
ATOM 800 N N . ILE A 1 96 ? -9.126 2.219 4.467 1.00 92.50 96 ILE A N 1
ATOM 801 C CA . ILE A 1 96 ? -8.086 1.336 3.932 1.00 92.50 96 ILE A CA 1
ATOM 802 C C . ILE A 1 96 ? -8.700 0.203 3.093 1.00 92.50 96 ILE A C 1
ATOM 8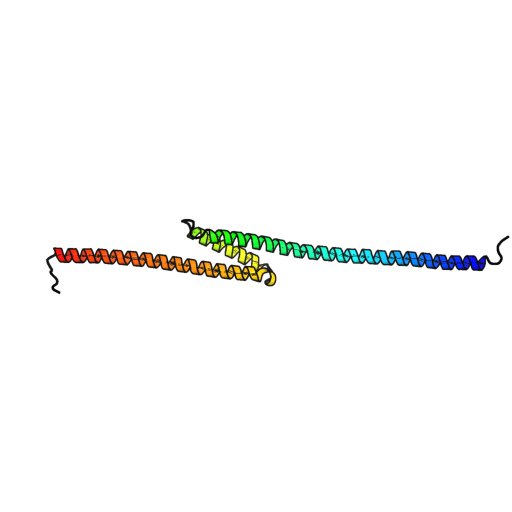04 O O . ILE A 1 96 ? -8.157 -0.131 2.044 1.00 92.50 96 ILE A O 1
ATOM 808 N N . LEU A 1 97 ? -9.842 -0.364 3.506 1.00 91.19 97 LEU A N 1
ATOM 809 C CA . LEU A 1 97 ? -10.577 -1.341 2.690 1.00 91.19 97 LEU A CA 1
ATOM 810 C C . LEU A 1 97 ? -11.007 -0.741 1.345 1.00 91.19 97 LEU A C 1
ATOM 812 O O . LEU A 1 97 ? -10.775 -1.366 0.319 1.00 91.19 97 LEU A O 1
ATOM 816 N N . SER A 1 98 ? -11.539 0.485 1.339 1.00 90.44 98 SER A N 1
ATOM 817 C CA . SER A 1 98 ? -11.930 1.159 0.093 1.00 90.44 98 SER A CA 1
ATOM 818 C C . SER A 1 98 ? -10.744 1.457 -0.829 1.00 90.44 98 SER A C 1
ATOM 820 O O . SER A 1 98 ? -10.854 1.311 -2.037 1.00 90.44 98 SER A O 1
ATOM 822 N N . MET A 1 99 ? -9.579 1.800 -0.271 1.00 88.50 99 MET A N 1
ATOM 823 C CA . MET A 1 99 ? -8.359 2.019 -1.054 1.00 88.50 99 MET A CA 1
ATOM 824 C C . MET A 1 99 ? -7.849 0.725 -1.704 1.00 88.50 99 MET A C 1
ATOM 826 O O . MET A 1 99 ? -7.262 0.756 -2.784 1.00 88.50 99 MET A O 1
ATOM 830 N N . MET A 1 100 ? -8.068 -0.414 -1.044 1.00 89.56 100 MET A N 1
ATOM 831 C CA . MET A 1 100 ? -7.682 -1.726 -1.551 1.00 89.56 100 MET A CA 1
ATOM 832 C C . MET A 1 100 ? -8.598 -2.235 -2.675 1.00 89.56 100 MET A C 1
ATOM 834 O O . MET A 1 100 ? -8.128 -3.033 -3.480 1.00 89.56 100 MET A O 1
ATOM 838 N N . ASP A 1 101 ? -9.851 -1.778 -2.775 1.00 87.56 101 ASP A N 1
ATOM 839 C CA . ASP A 1 101 ? -10.768 -2.188 -3.858 1.00 87.56 101 ASP A CA 1
ATOM 840 C C . ASP A 1 101 ? -10.260 -1.762 -5.249 1.00 87.56 101 ASP A C 1
ATOM 842 O O . ASP A 1 101 ? -10.448 -2.483 -6.228 1.00 87.56 101 ASP A O 1
ATOM 846 N N . ASP A 1 102 ? -9.534 -0.644 -5.326 1.00 83.62 102 ASP A N 1
ATOM 847 C CA . ASP A 1 102 ? -8.945 -0.120 -6.567 1.00 83.62 102 ASP A CA 1
ATOM 848 C C . ASP A 1 102 ? -7.599 -0.779 -6.939 1.00 83.62 102 ASP A C 1
ATOM 850 O O . ASP A 1 102 ? -6.954 -0.396 -7.925 1.00 83.62 102 ASP A O 1
ATOM 854 N N . MET A 1 103 ? -7.115 -1.730 -6.133 1.00 85.69 103 MET A N 1
ATOM 855 C CA . MET A 1 103 ? -5.804 -2.364 -6.292 1.00 85.69 103 MET A CA 1
ATOM 856 C C . MET A 1 103 ? -5.922 -3.827 -6.734 1.00 85.69 103 MET A C 1
ATOM 858 O O . MET A 1 103 ? -6.906 -4.519 -6.481 1.00 85.69 103 MET A O 1
ATOM 862 N N . SER A 1 104 ? -4.875 -4.341 -7.390 1.00 84.19 104 SER A N 1
ATOM 863 C CA . SER A 1 104 ? -4.840 -5.750 -7.788 1.00 84.19 104 SER A CA 1
ATOM 864 C C . SER A 1 104 ? -4.789 -6.652 -6.549 1.00 84.19 104 SER A C 1
ATOM 866 O O . SER A 1 104 ? -3.958 -6.462 -5.660 1.00 84.19 104 SER A O 1
ATOM 868 N N . SER A 1 105 ? -5.640 -7.683 -6.513 1.00 79.94 105 SER A N 1
ATOM 869 C CA . SER A 1 105 ? -5.755 -8.621 -5.384 1.00 79.94 105 SER A CA 1
ATOM 870 C C . SER A 1 105 ? -4.445 -9.338 -5.029 1.00 79.94 105 SER A C 1
ATOM 872 O O . SER A 1 105 ? -4.251 -9.752 -3.885 1.00 79.94 105 SER A O 1
ATOM 874 N N . ARG A 1 106 ? -3.522 -9.470 -5.990 1.00 82.44 106 ARG A N 1
ATOM 875 C CA . ARG A 1 106 ? -2.196 -10.065 -5.765 1.00 82.44 106 ARG A CA 1
ATOM 876 C C . ARG A 1 106 ? -1.308 -9.173 -4.902 1.00 82.44 106 ARG A C 1
ATOM 878 O O . ARG A 1 106 ? -0.613 -9.696 -4.036 1.00 82.44 106 ARG A O 1
ATOM 885 N N . ASP A 1 107 ? -1.384 -7.861 -5.100 1.00 79.94 107 ASP A N 1
ATOM 886 C CA . ASP A 1 107 ? -0.511 -6.885 -4.439 1.00 79.94 107 ASP A CA 1
ATOM 887 C C . ASP A 1 107 ? -0.973 -6.566 -3.010 1.00 79.94 107 ASP A C 1
ATOM 889 O O . ASP A 1 107 ? -0.176 -6.190 -2.154 1.00 79.94 107 ASP A O 1
ATOM 893 N N . ILE A 1 108 ? -2.263 -6.766 -2.725 1.00 87.88 108 ILE A N 1
ATOM 894 C CA . ILE A 1 108 ? -2.891 -6.421 -1.440 1.00 87.88 108 ILE A CA 1
ATOM 895 C C . ILE A 1 108 ? -3.171 -7.621 -0.535 1.00 87.88 108 ILE A C 1
ATOM 897 O O . ILE A 1 108 ? -3.692 -7.443 0.564 1.00 87.88 108 ILE A O 1
ATOM 901 N N . ARG A 1 109 ? -2.839 -8.849 -0.948 1.00 88.56 109 ARG A N 1
ATOM 902 C CA . ARG A 1 109 ? -3.224 -10.077 -0.227 1.00 88.56 109 ARG A CA 1
ATOM 903 C C . ARG A 1 109 ? -2.800 -10.074 1.246 1.00 88.56 109 ARG A C 1
ATOM 905 O O . ARG A 1 109 ? -3.559 -10.512 2.112 1.00 88.56 109 ARG A O 1
ATOM 912 N N . LEU A 1 110 ? -1.596 -9.577 1.534 1.00 89.19 110 LEU A N 1
ATOM 913 C CA . LEU A 1 110 ? -1.087 -9.456 2.902 1.00 89.19 110 LEU A CA 1
ATOM 914 C C . LEU A 1 110 ? -1.907 -8.444 3.713 1.00 89.19 110 LEU A C 1
ATOM 916 O O . LEU A 1 110 ? -2.331 -8.742 4.829 1.00 89.19 110 LEU A O 1
ATOM 920 N N . TYR A 1 111 ? -2.171 -7.275 3.133 1.00 89.75 111 TYR A N 1
ATOM 921 C CA . TYR A 1 111 ? -2.927 -6.203 3.775 1.00 89.75 111 TYR A CA 1
ATOM 922 C C . TYR A 1 111 ? -4.397 -6.572 3.988 1.00 89.75 111 TYR A C 1
ATOM 924 O O . TYR A 1 111 ? -4.948 -6.294 5.050 1.00 89.75 111 TYR A O 1
ATOM 932 N N . GLN A 1 112 ? -5.011 -7.296 3.052 1.00 89.81 112 GLN A N 1
ATOM 933 C CA . GLN A 1 112 ? -6.347 -7.870 3.219 1.00 89.81 112 GLN A CA 1
ATOM 934 C C . GLN A 1 112 ? -6.397 -8.850 4.392 1.00 89.81 112 GLN A C 1
ATOM 936 O O . GLN A 1 112 ? -7.310 -8.786 5.218 1.00 89.81 112 GLN A O 1
ATOM 941 N N . LYS A 1 113 ? -5.402 -9.743 4.498 1.00 91.31 113 LYS A N 1
ATOM 942 C CA . LYS A 1 113 ? -5.322 -10.684 5.619 1.00 91.31 113 LYS A CA 1
ATOM 943 C C . LYS A 1 113 ? -5.158 -9.941 6.943 1.00 91.31 113 LYS A C 1
ATOM 945 O O . LYS A 1 113 ? -5.908 -10.219 7.873 1.00 91.31 113 LYS A O 1
ATOM 950 N N . LEU A 1 114 ? -4.254 -8.965 7.007 1.00 91.06 114 LEU A N 1
ATOM 951 C CA . LEU A 1 114 ? -4.070 -8.125 8.190 1.00 91.06 114 LEU A CA 1
ATOM 952 C C . LEU A 1 114 ? -5.369 -7.407 8.578 1.00 91.06 114 LEU A C 1
ATOM 954 O O . LEU A 1 114 ? -5.753 -7.406 9.744 1.00 91.06 114 LEU A O 1
ATOM 958 N N . MET A 1 115 ? -6.086 -6.853 7.602 1.00 90.69 115 MET A N 1
ATOM 959 C CA . MET A 1 115 ? -7.334 -6.143 7.858 1.00 90.69 115 MET A CA 1
ATOM 960 C C . MET A 1 115 ? -8.452 -7.062 8.361 1.00 90.69 115 MET A C 1
ATOM 962 O O . MET A 1 115 ? -9.254 -6.669 9.211 1.00 90.69 115 MET A O 1
ATOM 966 N N . SER A 1 116 ? -8.479 -8.307 7.883 1.00 91.19 116 SER A N 1
ATOM 967 C CA . SER A 1 116 ? -9.353 -9.346 8.426 1.00 91.19 116 SER A CA 1
ATOM 968 C C . SER A 1 116 ? -9.037 -9.636 9.895 1.00 91.19 116 SER A C 1
ATOM 970 O O . SER A 1 116 ? -9.965 -9.765 10.690 1.00 91.19 116 SER A O 1
ATOM 972 N N . GLU A 1 117 ? -7.759 -9.710 10.277 1.00 91.56 117 GLU A N 1
ATOM 973 C CA . GLU A 1 117 ? -7.364 -9.926 11.679 1.00 91.56 117 GLU A CA 1
ATOM 974 C C . GLU A 1 117 ? -7.732 -8.729 12.566 1.00 91.56 117 GLU A C 1
ATOM 976 O O . GLU A 1 117 ? -8.274 -8.909 13.657 1.00 91.56 117 GLU A O 1
ATOM 981 N N . VAL A 1 118 ? -7.542 -7.497 12.078 1.00 89.44 118 VAL A N 1
ATOM 982 C CA . VAL A 1 118 ? -8.007 -6.285 12.779 1.00 89.44 118 VAL A CA 1
ATOM 983 C C . VAL A 1 118 ? -9.520 -6.339 13.003 1.00 89.44 118 VAL A C 1
ATOM 985 O O . VAL A 1 118 ? -10.003 -5.977 14.074 1.00 89.44 118 VAL A O 1
ATOM 988 N N . ASN A 1 119 ? -10.285 -6.828 12.027 1.00 91.19 119 ASN A N 1
ATOM 989 C CA . ASN A 1 119 ? -11.731 -6.968 12.163 1.00 91.19 119 ASN A CA 1
ATOM 990 C C . ASN A 1 119 ? -12.122 -7.963 13.269 1.00 91.19 119 ASN A C 1
ATOM 992 O O . ASN A 1 119 ? -13.009 -7.666 14.071 1.00 91.19 119 ASN A O 1
ATOM 996 N N . VAL A 1 120 ? -11.439 -9.110 13.345 1.00 92.62 120 VAL A N 1
ATO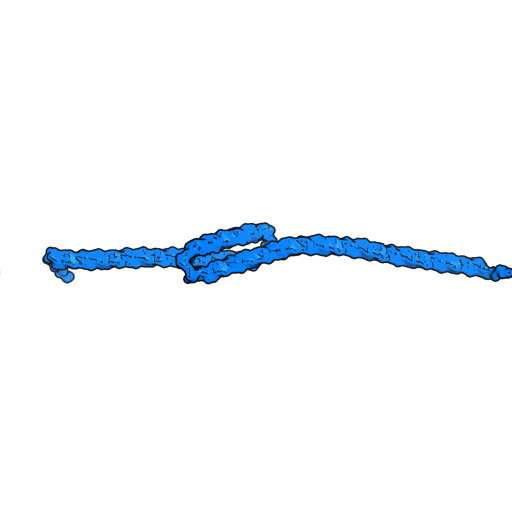M 997 C CA . VAL A 1 120 ? -11.638 -10.094 14.422 1.00 92.62 120 VAL A CA 1
ATOM 998 C C . VAL A 1 120 ? -11.287 -9.480 15.778 1.00 92.62 120 VAL A C 1
ATOM 1000 O O . VAL A 1 120 ? -12.084 -9.564 16.711 1.00 92.62 120 VAL A O 1
ATOM 1003 N N . PHE A 1 121 ? -10.145 -8.795 15.877 1.00 90.75 121 PHE A N 1
ATOM 1004 C CA . PHE A 1 121 ? -9.713 -8.116 17.100 1.00 90.75 121 PHE A CA 1
ATOM 1005 C C . PHE A 1 121 ? -10.752 -7.103 17.608 1.00 90.75 121 PHE A C 1
ATOM 1007 O O . PHE A 1 121 ? -11.112 -7.118 18.788 1.00 90.75 121 PHE A O 1
ATOM 1014 N N . LEU A 1 122 ? -11.276 -6.251 16.720 1.00 89.69 122 LEU A N 1
ATOM 1015 C CA . LEU A 1 122 ? -12.305 -5.270 17.074 1.00 89.69 122 LEU A CA 1
ATOM 1016 C C . LEU A 1 122 ? -13.599 -5.945 17.547 1.00 89.69 122 LEU A C 1
ATOM 1018 O O . LEU A 1 122 ? -14.177 -5.507 18.543 1.00 89.69 122 LEU A O 1
ATOM 1022 N N . GLY A 1 123 ? -14.017 -7.030 16.888 1.00 90.56 123 GLY A N 1
ATOM 1023 C CA . GLY A 1 123 ? -15.194 -7.808 17.286 1.00 90.56 123 GLY A CA 1
ATOM 1024 C C . GLY A 1 123 ? -15.051 -8.440 18.674 1.00 90.56 123 GLY A C 1
ATOM 1025 O O . GLY A 1 123 ? -15.971 -8.372 19.494 1.00 90.56 123 GLY A O 1
ATOM 1026 N N . VAL A 1 124 ? -13.873 -8.990 18.985 1.00 91.75 124 VAL A N 1
ATOM 1027 C CA . VAL A 1 124 ? -13.576 -9.542 20.317 1.00 91.75 124 VAL A CA 1
ATOM 1028 C C . VAL A 1 124 ? -13.581 -8.440 21.381 1.00 91.75 124 VAL A C 1
ATOM 1030 O O . VAL A 1 124 ? -14.204 -8.613 22.429 1.00 91.75 124 VAL A O 1
ATOM 1033 N N . LYS A 1 125 ? -12.955 -7.281 21.123 1.00 89.12 125 LYS A N 1
ATOM 1034 C CA . LYS A 1 125 ? -12.948 -6.154 22.077 1.00 89.12 125 LYS A CA 1
ATOM 1035 C C . LYS A 1 125 ? -14.362 -5.644 22.367 1.00 89.12 125 LYS A C 1
ATOM 1037 O O . LYS A 1 125 ? -14.674 -5.352 23.523 1.00 89.12 125 LYS A O 1
ATOM 1042 N N . ASP A 1 126 ? -15.222 -5.559 21.354 1.00 88.62 126 ASP A N 1
ATOM 1043 C CA . ASP A 1 126 ? -16.611 -5.128 21.542 1.00 88.62 126 ASP A CA 1
ATOM 1044 C C . ASP A 1 126 ? -17.447 -6.151 22.330 1.00 88.62 126 ASP A C 1
ATOM 1046 O O . ASP A 1 126 ? -18.227 -5.784 23.215 1.00 88.62 126 ASP A O 1
ATOM 1050 N N . SER A 1 127 ? -17.206 -7.442 22.093 1.00 91.62 127 SER A N 1
ATOM 1051 C CA . SER A 1 127 ? -17.822 -8.530 22.862 1.00 91.62 127 SER A CA 1
ATOM 1052 C C . SER A 1 127 ? -17.423 -8.467 24.343 1.00 91.62 127 SER A C 1
ATOM 1054 O O . SER A 1 127 ? -18.286 -8.500 25.219 1.00 91.62 127 SER A O 1
ATOM 1056 N N . ILE A 1 128 ? -16.129 -8.273 24.637 1.00 91.00 128 ILE A N 1
ATOM 1057 C CA . ILE A 1 128 ? -15.616 -8.094 26.009 1.00 91.00 128 ILE A CA 1
ATOM 1058 C C . ILE A 1 128 ? -16.250 -6.869 26.680 1.00 91.00 128 ILE A C 1
ATOM 1060 O O . ILE A 1 128 ? -16.649 -6.926 27.844 1.00 91.00 128 ILE A O 1
ATOM 1064 N N . ARG A 1 129 ? -16.364 -5.748 25.958 1.00 87.62 129 ARG A N 1
ATOM 1065 C CA . ARG A 1 129 ? -16.997 -4.519 26.464 1.00 87.62 129 ARG A CA 1
ATOM 1066 C C . ARG A 1 129 ? -18.457 -4.756 26.856 1.00 87.62 129 ARG A C 1
ATOM 1068 O O . ARG A 1 129 ? -18.902 -4.250 27.888 1.00 87.62 129 ARG A O 1
ATOM 1075 N N . THR A 1 130 ? -19.187 -5.505 26.037 1.00 90.06 130 THR A N 1
ATOM 1076 C CA . THR A 1 130 ? -20.594 -5.841 26.281 1.00 90.06 130 THR A CA 1
ATOM 1077 C C . THR A 1 130 ? -20.729 -6.739 27.509 1.00 90.06 130 THR A C 1
ATOM 1079 O O . THR A 1 130 ? -21.449 -6.375 28.437 1.00 90.06 130 THR A O 1
ATOM 1082 N N . ALA A 1 131 ? -19.937 -7.812 27.590 1.00 93.81 131 ALA A N 1
ATOM 1083 C CA . ALA A 1 131 ? -19.914 -8.713 28.744 1.00 93.81 131 ALA A CA 1
ATOM 1084 C C . ALA A 1 131 ? -19.575 -7.984 30.059 1.00 93.81 131 ALA A C 1
ATOM 1086 O O . ALA A 1 131 ? -20.231 -8.187 31.075 1.00 93.81 131 ALA A O 1
ATOM 1087 N N . LYS A 1 132 ? -18.607 -7.057 30.035 1.00 91.25 132 LYS A N 1
ATOM 1088 C CA . LYS A 1 132 ? -18.246 -6.239 31.207 1.00 91.25 132 LYS A CA 1
ATOM 1089 C C . LYS A 1 132 ? -19.380 -5.312 31.659 1.00 91.25 132 LYS A C 1
ATOM 1091 O O . LYS A 1 132 ? -19.513 -5.017 32.846 1.00 91.25 132 LYS A O 1
ATOM 1096 N N . THR A 1 133 ? -20.174 -4.814 30.714 1.00 90.81 133 THR A N 1
ATOM 1097 C CA . THR A 1 133 ? -21.329 -3.958 31.011 1.00 90.81 133 THR A CA 1
ATOM 1098 C C . THR A 1 133 ? -22.450 -4.784 31.644 1.00 90.81 133 THR A C 1
ATOM 1100 O O . THR A 1 133 ? -23.022 -4.363 32.647 1.00 90.81 133 THR A O 1
ATOM 1103 N N . GLU A 1 134 ? -22.713 -5.974 31.105 1.00 93.81 134 GLU A N 1
ATOM 1104 C CA . GLU A 1 134 ? -23.674 -6.934 31.652 1.00 93.81 134 GLU A CA 1
ATOM 1105 C C . GLU A 1 134 ? -23.300 -7.386 33.069 1.00 93.81 134 GLU A C 1
ATOM 1107 O O . GLU A 1 134 ? -24.126 -7.304 33.976 1.00 93.81 134 GLU A O 1
ATOM 1112 N N . GLU A 1 135 ? -22.033 -7.738 33.301 1.00 94.12 135 GLU A N 1
ATOM 1113 C CA . GLU A 1 135 ? -21.515 -8.067 34.635 1.00 94.12 135 GLU A CA 1
ATOM 1114 C C . GLU A 1 135 ? -21.759 -6.925 35.639 1.00 94.12 135 GLU A C 1
ATOM 1116 O O . GLU A 1 135 ? -22.191 -7.153 36.771 1.00 94.12 135 GLU A O 1
ATOM 1121 N N . GLY A 1 136 ? -21.522 -5.676 35.221 1.00 92.88 136 GLY A N 1
ATOM 1122 C CA . GLY A 1 136 ? -21.761 -4.490 36.044 1.00 92.88 136 GLY A CA 1
ATOM 1123 C C . GLY A 1 136 ? -23.235 -4.290 36.412 1.00 92.88 136 GLY A C 1
ATOM 1124 O O . GLY A 1 136 ? -23.539 -3.955 37.560 1.00 92.88 136 GLY A O 1
ATOM 1125 N N . MET A 1 137 ? -24.149 -4.525 35.465 1.00 93.31 137 MET A N 1
ATOM 1126 C CA . MET A 1 137 ? -25.593 -4.486 35.718 1.00 93.31 137 MET A CA 1
ATOM 1127 C C . MET A 1 137 ? -26.007 -5.580 36.707 1.00 93.31 137 MET A C 1
ATOM 1129 O O . MET A 1 137 ? -26.584 -5.261 37.744 1.00 93.31 137 MET A O 1
ATOM 1133 N N . ILE A 1 138 ? -25.596 -6.831 36.470 1.00 95.00 138 ILE A N 1
ATOM 1134 C CA . ILE A 1 138 ? -25.894 -7.972 37.354 1.00 95.00 138 ILE A CA 1
ATOM 1135 C C . ILE A 1 138 ? -25.372 -7.719 38.771 1.00 95.00 138 ILE A C 1
ATOM 1137 O O . ILE A 1 138 ? -26.071 -7.965 39.754 1.00 95.00 138 ILE A O 1
ATOM 1141 N N . LYS A 1 139 ? -24.153 -7.188 38.905 1.00 95.38 139 LYS A N 1
ATOM 1142 C CA . LYS A 1 139 ? -23.578 -6.843 40.210 1.00 95.38 139 LYS A CA 1
ATOM 1143 C C . LYS A 1 139 ? -24.401 -5.773 40.928 1.00 95.38 139 LYS A C 1
ATOM 1145 O O . LYS A 1 139 ? -24.576 -5.852 42.143 1.00 95.38 139 LYS A O 1
ATOM 1150 N N . THR A 1 140 ? -24.890 -4.780 40.193 1.00 95.00 140 THR A N 1
ATOM 1151 C CA . THR A 1 140 ? -25.710 -3.697 40.748 1.00 95.00 140 THR A CA 1
ATOM 1152 C C . THR A 1 140 ? -27.062 -4.227 41.223 1.00 95.00 140 THR A C 1
ATOM 1154 O O . THR A 1 140 ? -27.471 -3.930 42.346 1.00 95.00 140 THR A O 1
ATOM 1157 N N . ASP A 1 141 ? -27.702 -5.079 40.425 1.00 94.56 141 ASP A N 1
ATOM 1158 C CA . ASP A 1 141 ? -28.966 -5.732 40.772 1.00 94.56 141 ASP A CA 1
ATOM 1159 C C . ASP A 1 141 ? -28.815 -6.666 41.978 1.00 94.56 141 ASP A C 1
ATOM 1161 O O . ASP A 1 141 ? -29.639 -6.644 42.892 1.00 94.56 141 ASP A O 1
ATOM 1165 N N . LEU A 1 142 ? -27.722 -7.430 42.045 1.00 94.56 142 LEU A N 1
ATOM 1166 C CA . LEU A 1 142 ? -27.429 -8.310 43.174 1.00 94.56 142 LEU A CA 1
ATOM 1167 C C . LEU A 1 142 ? -27.191 -7.523 44.470 1.00 94.56 142 LEU A C 1
ATOM 1169 O O . LEU A 1 142 ? -27.710 -7.899 45.525 1.00 94.56 142 LEU A O 1
ATOM 1173 N N . LEU A 1 143 ? -26.444 -6.417 44.408 1.00 94.69 143 LEU A N 1
ATOM 1174 C CA . LEU A 1 143 ? -26.244 -5.533 45.561 1.00 94.69 143 LEU A CA 1
ATOM 1175 C C . LEU A 1 143 ? -27.568 -4.923 46.031 1.00 94.69 143 LEU A C 1
ATOM 1177 O O . LEU A 1 143 ? -27.838 -4.912 47.232 1.00 94.69 143 LEU A O 1
ATOM 1181 N N . LYS A 1 144 ? -28.411 -4.476 45.094 1.00 93.75 144 LYS A N 1
ATOM 1182 C CA . LYS A 1 144 ? -29.738 -3.934 45.392 1.00 93.75 144 LYS A CA 1
ATOM 1183 C C . LYS A 1 144 ? -30.635 -4.983 46.053 1.00 93.75 144 LYS A C 1
ATOM 1185 O O . LYS A 1 144 ? -31.167 -4.724 4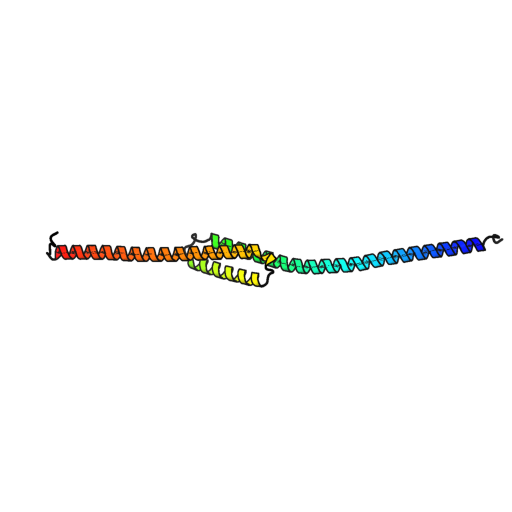7.127 1.00 93.75 144 LYS A O 1
ATOM 1190 N N . CYS A 1 145 ? -30.713 -6.187 45.487 1.00 93.69 145 CYS A N 1
ATOM 1191 C CA . CYS A 1 145 ? -31.485 -7.295 46.049 1.00 93.69 145 CYS A CA 1
ATOM 1192 C C . CYS A 1 145 ? -30.987 -7.695 47.448 1.00 93.69 145 CYS A C 1
ATOM 1194 O O . CYS A 1 145 ? -31.785 -8.008 48.331 1.00 93.69 145 CYS A O 1
ATOM 1196 N N . THR A 1 146 ? -29.670 -7.676 47.672 1.00 94.19 146 THR A N 1
ATOM 1197 C CA . THR A 1 146 ? -29.079 -7.996 48.980 1.00 94.19 146 THR A CA 1
ATOM 1198 C C . THR A 1 146 ? -29.454 -6.950 50.030 1.00 94.19 146 THR A C 1
ATOM 1200 O O . THR A 1 146 ? -29.812 -7.306 51.155 1.00 94.19 146 THR A O 1
ATOM 1203 N N . GLU A 1 147 ? -29.399 -5.666 49.674 1.00 92.50 147 GLU A N 1
ATOM 1204 C CA . GLU A 1 147 ? -29.764 -4.575 50.580 1.00 92.50 147 GLU A CA 1
ATOM 1205 C C . GLU A 1 147 ? -31.274 -4.555 50.864 1.00 92.50 147 GLU A C 1
ATOM 1207 O O . GLU A 1 147 ? -31.674 -4.429 52.021 1.00 92.50 147 GLU A O 1
ATOM 1212 N N . GLU A 1 148 ? -32.115 -4.779 49.850 1.00 91.94 148 GLU A N 1
ATOM 1213 C CA . GLU A 1 148 ? -33.569 -4.922 50.008 1.00 91.94 148 GLU A CA 1
ATOM 1214 C C . GLU A 1 148 ? -33.927 -6.103 50.922 1.00 91.94 148 GLU A C 1
ATOM 1216 O O . GLU A 1 148 ? -34.719 -5.947 51.852 1.00 91.94 148 GLU A O 1
ATOM 1221 N N . ASN A 1 149 ? -33.287 -7.264 50.740 1.00 91.19 149 ASN A N 1
ATOM 1222 C CA . ASN A 1 149 ? -33.507 -8.433 51.595 1.00 91.19 149 ASN A CA 1
ATOM 1223 C C . ASN A 1 149 ? -33.081 -8.165 53.052 1.00 91.19 149 ASN A C 1
ATOM 1225 O O . ASN A 1 149 ? -33.776 -8.522 54.007 1.00 91.19 149 ASN A O 1
ATOM 1229 N N . LYS A 1 150 ? -31.960 -7.463 53.244 1.00 89.31 150 LYS A N 1
ATOM 1230 C CA . LYS A 1 150 ? -31.486 -7.043 54.570 1.00 89.31 150 LYS A CA 1
ATOM 1231 C C . LYS A 1 150 ? -32.453 -6.064 55.240 1.00 89.31 150 LYS A C 1
ATOM 1233 O O . LYS A 1 150 ? -32.677 -6.161 56.448 1.00 89.31 150 LYS A O 1
ATOM 1238 N N . GLN A 1 151 ? -33.036 -5.133 54.486 1.00 87.00 151 GLN A N 1
ATOM 1239 C CA . GLN A 1 151 ? -34.053 -4.208 54.991 1.00 87.00 151 GLN A CA 1
ATOM 1240 C C . GLN A 1 151 ? -35.363 -4.927 55.335 1.00 87.00 151 GLN A C 1
ATOM 1242 O O . GLN A 1 151 ? -35.890 -4.712 56.427 1.00 87.00 151 GLN A O 1
ATOM 1247 N N . ALA A 1 152 ? -35.840 -5.832 54.477 1.00 84.38 152 ALA A N 1
ATOM 1248 C CA . ALA A 1 152 ? -37.031 -6.642 54.733 1.00 84.38 152 ALA A CA 1
ATOM 1249 C C . ALA A 1 152 ? -36.871 -7.511 55.994 1.00 84.38 152 ALA A C 1
ATOM 1251 O O . ALA A 1 152 ? -37.741 -7.516 56.864 1.00 84.38 152 ALA A O 1
ATOM 1252 N N . SER A 1 153 ? -35.719 -8.169 56.158 1.00 81.31 153 SER A N 1
ATOM 1253 C CA . SER A 1 153 ? -35.399 -8.950 57.361 1.00 81.31 153 SER A CA 1
ATOM 1254 C C . SER A 1 153 ? -35.411 -8.091 58.637 1.00 81.31 153 SER A C 1
ATOM 1256 O O . SER A 1 153 ? -35.985 -8.486 59.656 1.00 81.31 153 SER A O 1
ATOM 1258 N N . ARG A 1 154 ? -34.855 -6.872 58.586 1.00 77.88 154 ARG A N 1
ATOM 1259 C CA . ARG A 1 154 ? -34.899 -5.922 59.715 1.00 77.88 154 ARG A CA 1
ATOM 1260 C C . ARG A 1 154 ? -36.325 -5.478 60.048 1.00 77.88 154 ARG A C 1
ATOM 1262 O O . ARG A 1 154 ? -36.673 -5.434 61.225 1.00 77.88 154 ARG A O 1
ATOM 1269 N N . GLN A 1 155 ? -37.154 -5.188 59.045 1.00 76.19 155 GLN A N 1
ATOM 1270 C CA . GLN A 1 155 ? -38.557 -4.807 59.254 1.00 76.19 155 GLN A CA 1
ATOM 1271 C C . GLN A 1 155 ? -39.384 -5.950 59.858 1.00 76.19 155 GLN A C 1
ATOM 1273 O O . GLN A 1 155 ? -40.145 -5.714 60.794 1.00 76.19 155 GLN A O 1
ATOM 1278 N N . LEU A 1 156 ? -39.178 -7.191 59.405 1.00 70.81 156 LEU A N 1
ATOM 1279 C CA . LEU A 1 156 ? -39.814 -8.379 59.992 1.00 70.81 156 LEU A CA 1
ATOM 1280 C C . LEU A 1 156 ? -39.404 -8.594 61.458 1.00 70.81 156 LEU A C 1
ATOM 1282 O O . LEU A 1 156 ? -40.229 -8.981 62.282 1.00 70.81 156 LEU A O 1
ATOM 1286 N N . THR A 1 157 ? -38.151 -8.276 61.799 1.00 62.84 157 THR A N 1
ATOM 1287 C CA . THR A 1 157 ? -37.634 -8.388 63.173 1.00 62.84 157 THR A CA 1
ATOM 1288 C C . THR A 1 157 ? -38.218 -7.313 64.106 1.00 62.84 157 THR A C 1
ATOM 1290 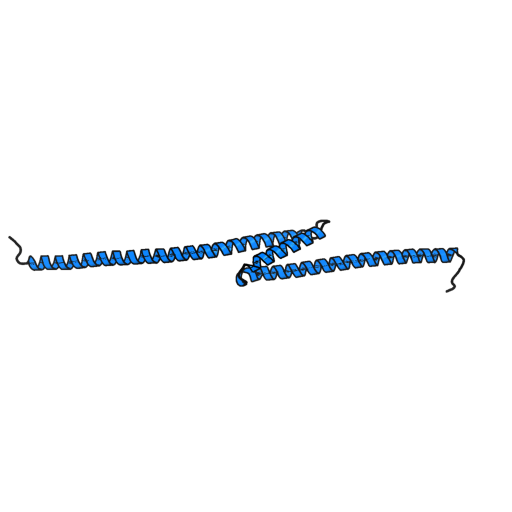O O . THR A 1 157 ? -38.484 -7.597 65.271 1.00 62.84 157 THR A O 1
ATOM 1293 N N . ILE A 1 158 ? -38.461 -6.092 63.610 1.00 61.03 158 ILE A N 1
ATOM 1294 C CA . ILE A 1 158 ? -39.050 -4.978 64.386 1.00 61.03 158 ILE A CA 1
ATOM 1295 C C . ILE A 1 158 ? -40.585 -5.099 64.482 1.00 61.03 158 ILE A C 1
ATOM 1297 O O . ILE A 1 158 ? -41.170 -4.703 65.487 1.00 61.03 158 ILE A O 1
ATOM 1301 N N . GLY A 1 159 ? -41.241 -5.695 63.481 1.00 58.88 159 GLY A N 1
ATOM 1302 C CA . GLY A 1 159 ? -42.692 -5.920 63.436 1.00 58.88 159 GLY A CA 1
ATOM 1303 C C . GLY A 1 159 ? -43.219 -7.065 64.314 1.00 58.88 159 GLY A C 1
ATOM 1304 O O . GLY A 1 159 ? -44.396 -7.401 64.224 1.00 58.88 159 G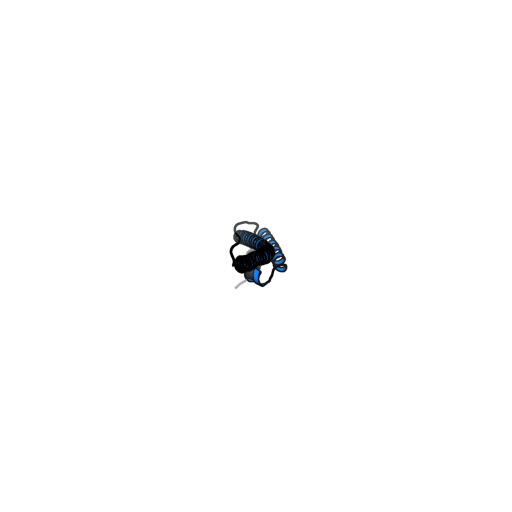LY A O 1
ATOM 1305 N N . GLY A 1 160 ? -42.381 -7.687 65.150 1.00 51.84 160 GLY A N 1
ATOM 1306 C CA . GLY A 1 160 ? -42.816 -8.686 66.134 1.00 51.84 160 GLY A CA 1
ATOM 1307 C C . GLY A 1 160 ? -43.196 -10.063 65.575 1.00 51.84 160 GLY A C 1
ATOM 1308 O O . GLY A 1 160 ? -43.665 -10.907 66.337 1.00 51.84 160 GLY A O 1
ATOM 1309 N N . ILE A 1 161 ? -42.968 -10.347 64.289 1.00 58.28 161 ILE A N 1
ATOM 1310 C CA . ILE A 1 161 ? -43.236 -11.676 63.723 1.00 58.28 161 ILE A CA 1
ATOM 1311 C C . ILE A 1 161 ? -41.936 -12.480 63.722 1.00 58.28 161 ILE A C 1
ATOM 1313 O O . ILE A 1 161 ? -41.145 -12.460 62.781 1.00 58.28 161 ILE A O 1
ATOM 1317 N N . THR A 1 162 ? -41.718 -13.220 64.807 1.00 46.88 162 THR A N 1
ATOM 1318 C CA . THR A 1 162 ? -40.739 -14.309 64.851 1.00 46.88 162 THR A CA 1
ATOM 1319 C C . THR A 1 162 ? -41.240 -15.440 63.955 1.00 46.88 162 THR A C 1
ATOM 1321 O O . THR A 1 162 ? -42.037 -16.278 64.377 1.00 46.88 162 THR A O 1
ATOM 1324 N N . VAL A 1 163 ? -40.784 -15.476 62.700 1.00 50.66 163 VAL A N 1
ATOM 1325 C CA . VAL A 1 163 ? -40.981 -16.650 61.842 1.00 50.66 163 VAL A CA 1
ATOM 1326 C C . VAL A 1 163 ? -40.125 -17.776 62.419 1.00 50.66 163 VAL A C 1
ATOM 1328 O O . VAL A 1 163 ? -38.899 -17.785 62.303 1.00 50.66 163 VAL A O 1
ATOM 1331 N N . LYS A 1 164 ? -40.779 -18.689 63.141 1.00 43.97 164 LYS A N 1
ATOM 1332 C CA . LYS A 1 164 ? -40.165 -19.912 63.654 1.00 43.97 164 LYS A CA 1
ATOM 1333 C C . LYS A 1 164 ? -39.783 -20.817 62.480 1.00 43.97 164 LYS A C 1
ATOM 1335 O O . LYS A 1 164 ? -40.673 -21.333 61.821 1.00 43.97 164 LYS A O 1
ATOM 1340 N N . LYS A 1 165 ? -38.463 -20.977 62.353 1.00 40.16 165 LYS A N 1
ATOM 1341 C CA . LYS A 1 165 ? -37.661 -22.125 61.892 1.00 40.16 165 LYS A CA 1
ATOM 1342 C C . LYS A 1 165 ? -38.066 -22.828 60.597 1.00 40.16 165 LYS A C 1
ATOM 1344 O O . LYS A 1 165 ? -39.091 -23.536 60.602 1.00 40.16 165 LYS A O 1
#

Foldseek 3Di:
DDDPCVVVVVVVVVVVVVVVVVVVVVVVVVVVVVVVVVVVVVVVVVVVVVVVVVQVVLVVVLVVLVVVLVVLVVCAPVDPPNVVSLVVSVVSLVVSVVSCVPDDCVSCVVVVVVSVVVVVVSVVVVVVVVVVVVVVVVVVVVVVVVVVVVVVVVVCVVVPDPPDD

Sequence (165 aa):
MRAKNHKEITKGYWKFSGYLIACVFAGVLIYFCYIRTSNIEVDRIVEKTEEYDKIYVKQIDLANRIDSLYQYTMMFNTNKNDIHLLRSVSSRKQEILSMMDDMSSRDIRLYQKLMSEVNVFLGVKDSIRTAKTEEGMIKTDLLKCTEENKQASRQLTIGGITVKK

pLDDT: mean 86.49, std 11.37, range [40.16, 96.31]